Protein AF-A0A0F0G9Y6-F1 (afdb_monomer)

pLDDT: mean 87.24, std 10.96, range [54.53, 96.88]

Mean predicted aligned error: 10.03 Å

Foldseek 3Di:
DPDDPDPPDDDQDCDDPPDDNVVSNVRSVVVCVVVVNDDPVCVVCPPVPDDDDDDDDDPDPDDDPDDDPPPDPDDDDDD

Solvent-accessible surface area (backbone atoms only — not comparable to full-atom values): 5720 Å² total; per-residue (Å²): 140,86,78,81,88,59,92,82,72,82,89,63,59,55,66,56,92,99,52,62,55,71,61,31,35,52,50,24,52,50,54,41,43,76,71,66,46,90,70,65,63,64,70,75,42,58,94,66,81,73,72,93,72,93,67,83,72,83,84,73,87,81,75,89,90,69,89,75,84,75,84,70,84,77,76,84,84,82,129

Secondary structure (DSSP, 8-state):
------TT-----S--TTS-HHHHHHHHHHHHHHTT----HHHHHTTTT------PPP---------------------

Radius of gyration: 26.82 Å; Cα contacts (8 Å, |Δi|>4): 25; chains: 1; bounding box: 55×42×79 Å

Structure (mmCIF, N/CA/C/O backbone):
data_AF-A0A0F0G9Y6-F1
#
_entry.id   AF-A0A0F0G9Y6-F1
#
loop_
_atom_site.group_PDB
_atom_site.id
_atom_site.type_symbol
_atom_site.label_atom_id
_atom_site.label_alt_id
_atom_site.label_comp_id
_atom_site.label_asym_id
_atom_site.label_entity_id
_atom_site.label_seq_id
_atom_site.pdbx_PDB_ins_code
_atom_site.Cartn_x
_atom_site.Cartn_y
_atom_site.Cartn_z
_atom_site.occupancy
_atom_site.B_iso_or_equiv
_atom_site.auth_seq_id
_atom_site.auth_comp_id
_atom_site.auth_asym_id
_atom_site.auth_atom_id
_atom_site.pdbx_PDB_model_num
ATOM 1 N N . GLN A 1 1 ? -7.450 -23.425 11.411 1.00 54.53 1 GLN A N 1
ATOM 2 C CA . GLN A 1 1 ? -7.427 -22.984 10.003 1.00 54.53 1 GLN A CA 1
ATOM 3 C C . GLN A 1 1 ? -6.966 -24.189 9.217 1.00 54.53 1 GLN A C 1
ATOM 5 O O . GLN A 1 1 ? -5.781 -24.330 8.976 1.00 54.53 1 GLN A O 1
ATOM 10 N 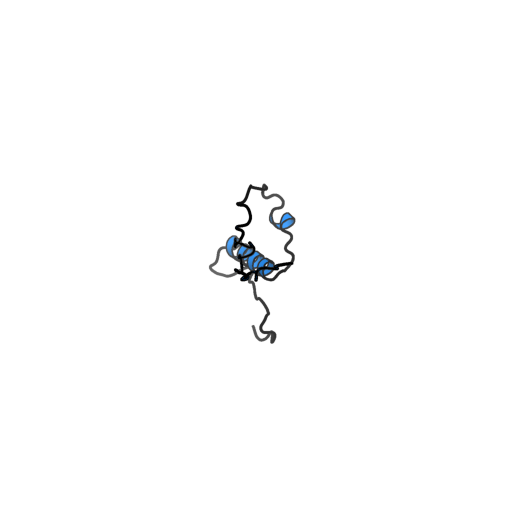N . ASP A 1 2 ? -7.915 -25.058 8.899 1.00 57.09 2 ASP A N 1
ATOM 11 C CA . ASP A 1 2 ? -7.725 -26.288 8.135 1.00 57.09 2 ASP A CA 1
ATOM 12 C C . ASP A 1 2 ? -8.860 -26.272 7.093 1.00 57.09 2 ASP A C 1
ATOM 14 O O . ASP A 1 2 ? -10.020 -26.244 7.489 1.00 57.09 2 ASP A O 1
ATOM 18 N N . CYS A 1 3 ? -8.682 -26.150 5.779 1.00 66.69 3 CYS A N 1
ATOM 19 C CA . CYS A 1 3 ? -7.492 -26.025 4.945 1.00 66.69 3 CYS A CA 1
ATOM 20 C C . CYS A 1 3 ? -7.893 -25.247 3.673 1.00 66.69 3 CYS A C 1
ATOM 22 O O . CYS A 1 3 ? -8.862 -25.617 3.015 1.00 66.69 3 CYS A O 1
ATOM 24 N N . VAL A 1 4 ? -7.136 -24.217 3.287 1.00 70.75 4 VAL A N 1
ATOM 25 C CA . VAL A 1 4 ? -7.046 -23.814 1.873 1.00 70.75 4 VAL A CA 1
ATOM 26 C C . VAL A 1 4 ? -5.840 -24.564 1.324 1.00 70.75 4 VAL A C 1
ATOM 28 O O . VAL A 1 4 ? -4.747 -24.444 1.868 1.00 70.75 4 VAL A O 1
ATOM 31 N N . THR A 1 5 ? -6.046 -25.395 0.307 1.00 65.69 5 THR A N 1
ATOM 32 C CA . THR A 1 5 ? -5.000 -26.239 -0.298 1.00 65.69 5 THR A CA 1
ATOM 33 C C . THR A 1 5 ? -4.151 -25.500 -1.328 1.00 65.69 5 THR A C 1
ATOM 35 O O . THR A 1 5 ? -3.148 -26.033 -1.798 1.00 65.69 5 THR A O 1
ATOM 38 N N . GLU A 1 6 ? -4.526 -24.272 -1.680 1.00 69.75 6 GLU A N 1
ATOM 39 C CA . GLU A 1 6 ? -3.773 -23.443 -2.609 1.00 69.75 6 GLU A CA 1
ATOM 40 C C . GLU A 1 6 ? -2.629 -22.717 -1.889 1.00 69.75 6 GLU A C 1
ATOM 42 O O . GLU A 1 6 ? -2.844 -21.880 -1.011 1.00 69.75 6 GLU A O 1
ATOM 47 N N . ALA A 1 7 ? -1.392 -23.015 -2.293 1.00 65.38 7 ALA A N 1
ATOM 48 C CA . ALA A 1 7 ? -0.176 -22.490 -1.668 1.00 65.38 7 ALA A CA 1
ATOM 49 C C . ALA A 1 7 ? -0.004 -20.959 -1.791 1.00 65.38 7 ALA A C 1
ATOM 51 O O . ALA A 1 7 ? 0.842 -20.380 -1.110 1.00 65.38 7 ALA A O 1
ATOM 52 N N . ALA A 1 8 ? -0.784 -20.295 -2.651 1.00 72.69 8 ALA A N 1
ATOM 53 C CA . ALA A 1 8 ? -0.688 -18.859 -2.914 1.00 72.69 8 ALA A CA 1
ATOM 54 C C . ALA A 1 8 ? -1.683 -17.997 -2.110 1.00 72.69 8 ALA A C 1
ATOM 56 O O . ALA A 1 8 ? -1.653 -16.769 -2.230 1.00 72.69 8 ALA A O 1
ATOM 57 N N . ALA A 1 9 ? -2.548 -18.599 -1.287 1.00 78.81 9 ALA A N 1
ATOM 58 C CA . ALA A 1 9 ? -3.543 -17.856 -0.520 1.00 78.81 9 ALA A CA 1
ATOM 59 C C . ALA A 1 9 ? -2.896 -16.972 0.566 1.00 78.81 9 ALA A C 1
ATOM 61 O O . ALA A 1 9 ? -2.082 -17.423 1.373 1.00 78.81 9 ALA A O 1
ATOM 62 N N . LEU A 1 10 ? -3.282 -15.693 0.606 1.00 84.62 10 LEU A N 1
ATOM 63 C CA . LEU A 1 10 ? -2.870 -14.745 1.641 1.00 84.62 10 LEU A CA 1
ATOM 64 C C . LEU A 1 10 ? -3.935 -14.679 2.744 1.00 84.62 10 LEU A C 1
ATOM 66 O O . LEU A 1 10 ? -5.097 -14.388 2.471 1.00 84.62 10 LEU A O 1
ATOM 70 N N . PHE A 1 11 ? -3.514 -14.837 3.999 1.00 89.62 11 PHE A N 1
ATOM 71 C CA . PHE A 1 11 ? -4.351 -14.577 5.171 1.00 89.62 11 PHE A CA 1
ATOM 72 C C . PHE A 1 11 ? -3.918 -13.275 5.848 1.00 89.62 1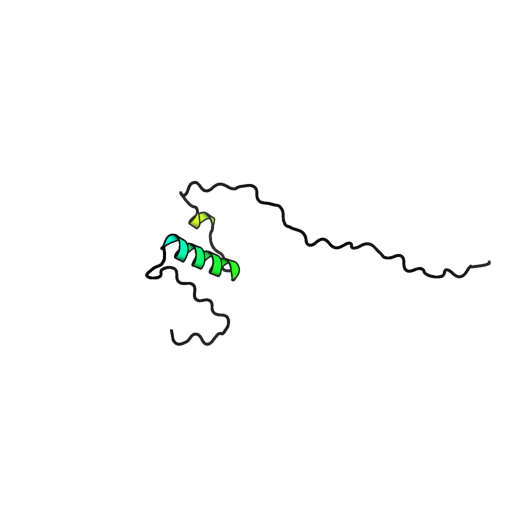1 PHE A C 1
ATOM 74 O O . PHE A 1 11 ? -2.842 -13.205 6.442 1.00 89.62 11 PHE A O 1
ATOM 81 N N . ALA A 1 12 ? -4.765 -12.251 5.764 1.00 92.88 12 ALA A N 1
ATOM 82 C CA . ALA A 1 12 ? -4.512 -10.923 6.315 1.00 92.88 12 ALA A CA 1
ATOM 83 C C . ALA A 1 12 ? -5.526 -10.610 7.436 1.00 92.88 12 ALA A C 1
ATOM 85 O O . ALA A 1 12 ? -6.680 -10.298 7.139 1.00 92.88 12 ALA A O 1
ATOM 86 N N . PRO A 1 13 ? -5.153 -10.723 8.727 1.00 93.69 13 PRO A N 1
ATOM 87 C CA . PRO A 1 13 ? -6.069 -10.433 9.826 1.00 93.69 13 PRO A CA 1
ATOM 88 C C . PRO A 1 13 ? -6.323 -8.927 9.931 1.00 93.69 13 PRO A C 1
ATOM 90 O O . PRO A 1 13 ? -5.378 -8.146 10.007 1.00 93.69 13 PRO A O 1
ATOM 93 N N . THR A 1 14 ? -7.589 -8.518 10.001 1.00 95.31 14 THR A N 1
ATOM 94 C CA . THR A 1 14 ? -7.973 -7.109 10.202 1.00 95.31 14 THR A CA 1
ATOM 95 C C . THR A 1 14 ? -7.938 -6.690 11.674 1.00 95.31 14 THR A C 1
ATOM 97 O O . THR A 1 14 ? -7.746 -5.513 11.965 1.00 95.31 14 THR A O 1
ATOM 100 N N . LEU A 1 15 ? -8.048 -7.649 12.601 1.00 96.31 15 LEU A N 1
ATOM 101 C CA . LEU A 1 15 ? -7.957 -7.460 14.051 1.00 96.31 15 LEU A CA 1
ATOM 102 C C . LEU A 1 15 ? -7.177 -8.607 14.699 1.00 96.31 15 LEU A C 1
ATOM 104 O O . LEU A 1 15 ? -7.230 -9.751 14.242 1.00 96.31 15 LEU A O 1
ATOM 108 N N . ARG A 1 16 ? -6.447 -8.309 15.780 1.00 93.38 16 ARG A N 1
ATOM 109 C CA . ARG A 1 16 ? -5.698 -9.311 16.546 1.00 93.38 16 ARG A CA 1
ATOM 110 C C . ARG A 1 16 ? -5.480 -8.859 17.986 1.00 93.38 16 ARG A C 1
ATOM 112 O O . ARG A 1 16 ? -5.008 -7.751 18.219 1.00 93.38 16 ARG A O 1
ATOM 119 N N . ALA A 1 17 ? -5.758 -9.746 18.941 1.00 94.81 17 ALA A N 1
ATOM 120 C CA . ALA A 1 17 ? -5.506 -9.483 20.354 1.00 94.81 17 ALA A CA 1
ATOM 121 C C . ALA A 1 17 ? -4.028 -9.127 20.605 1.00 94.81 17 ALA A C 1
ATOM 123 O O . ALA A 1 17 ? -3.121 -9.734 20.026 1.00 94.81 17 ALA A O 1
ATOM 124 N N . GLY A 1 18 ? -3.798 -8.129 21.461 1.00 94.75 18 GLY A N 1
ATOM 125 C CA . GLY A 1 18 ? -2.458 -7.649 21.804 1.00 94.75 18 GLY A CA 1
ATOM 126 C C . GLY A 1 18 ? -1.768 -6.822 20.713 1.00 94.75 18 GLY A C 1
ATOM 127 O O . GLY A 1 18 ? -0.557 -6.627 20.790 1.00 94.75 18 GLY A O 1
ATOM 128 N N . ARG A 1 19 ? -2.492 -6.350 19.687 1.00 94.25 19 ARG A N 1
ATOM 129 C CA . ARG A 1 19 ? -1.965 -5.426 18.670 1.00 94.25 19 ARG A CA 1
ATOM 130 C C . ARG A 1 19 ? -2.872 -4.205 18.509 1.00 94.25 19 ARG A C 1
ATOM 132 O O . ARG A 1 19 ? -4.088 -4.364 18.588 1.00 94.25 19 ARG A O 1
ATOM 139 N N . PRO A 1 20 ? -2.315 -3.009 18.238 1.00 96.88 20 PRO A N 1
ATOM 140 C CA . PRO A 1 20 ? -3.123 -1.840 17.916 1.00 96.88 20 PRO A CA 1
ATOM 141 C C . PRO A 1 20 ? -4.004 -2.093 16.690 1.00 96.88 20 PRO A C 1
ATOM 143 O O . PRO A 1 20 ? -3.538 -2.605 15.665 1.00 96.88 20 PRO A O 1
ATOM 146 N N . GLU A 1 21 ? -5.271 -1.701 16.782 1.00 95.69 21 GLU A N 1
ATOM 147 C CA . GLU A 1 21 ? -6.270 -1.921 15.731 1.00 95.69 21 GLU A CA 1
ATOM 148 C C . GLU A 1 21 ? -5.867 -1.223 14.428 1.00 95.69 21 GLU A C 1
ATOM 150 O O . GLU A 1 21 ? -5.781 -1.868 13.385 1.00 95.69 21 GLU A O 1
ATOM 155 N N . ALA A 1 22 ? -5.493 0.061 14.510 1.00 93.81 22 ALA A N 1
ATOM 156 C CA . ALA A 1 22 ? -5.070 0.868 13.365 1.00 93.81 22 ALA A CA 1
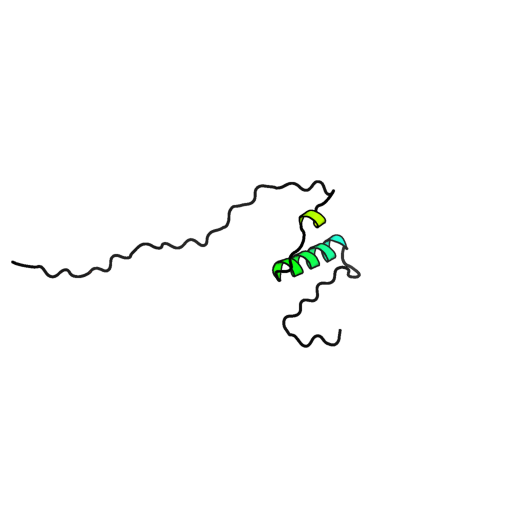ATOM 157 C C . ALA A 1 22 ? -3.878 0.251 12.613 1.00 93.81 22 ALA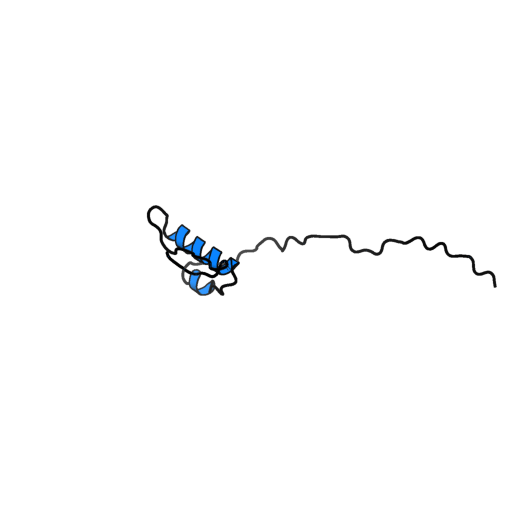 A C 1
ATOM 159 O O . ALA A 1 22 ? -3.866 0.192 11.384 1.00 93.81 22 ALA A O 1
ATOM 160 N N . GLN A 1 23 ? -2.885 -0.265 13.341 1.00 95.38 23 GLN A N 1
ATOM 161 C CA . GLN A 1 23 ? -1.735 -0.934 12.734 1.00 95.38 23 GLN A CA 1
ATOM 162 C C . GLN A 1 23 ? -2.140 -2.258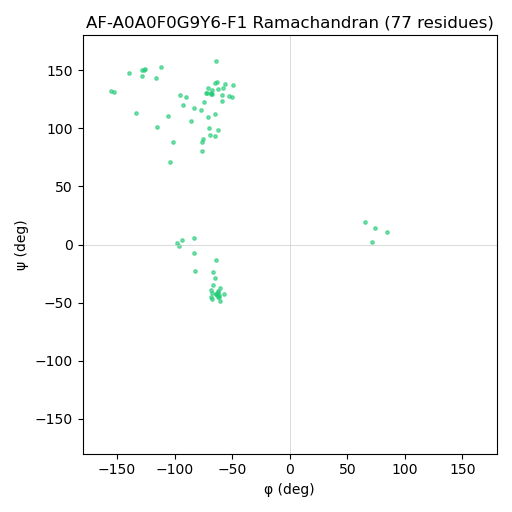 12.077 1.00 95.38 23 GLN A C 1
ATOM 164 O O . GLN A 1 23 ? -1.652 -2.597 11.000 1.00 95.38 23 GLN A O 1
ATOM 169 N N . THR A 1 24 ? -3.036 -3.012 12.713 1.00 96.88 24 THR A N 1
ATOM 170 C CA . THR A 1 24 ? -3.455 -4.328 12.221 1.00 96.88 24 THR A CA 1
ATOM 171 C C . THR A 1 24 ? -4.245 -4.194 10.920 1.00 96.88 24 THR A C 1
ATOM 173 O O . THR A 1 24 ? -3.904 -4.841 9.930 1.00 96.88 24 THR A O 1
ATOM 176 N N . VAL A 1 25 ? -5.216 -3.278 10.873 1.00 95.50 25 VAL A N 1
ATOM 177 C CA . VAL A 1 25 ? -6.031 -3.049 9.674 1.00 95.50 25 VAL A CA 1
ATOM 178 C C . VAL A 1 25 ? -5.224 -2.447 8.519 1.00 95.50 25 VAL A C 1
ATOM 180 O O . VAL A 1 25 ? -5.346 -2.907 7.385 1.00 95.50 25 VAL A O 1
ATOM 183 N N . THR A 1 26 ? -4.333 -1.482 8.779 1.00 95.19 26 THR A N 1
ATOM 184 C CA . THR A 1 26 ? -3.488 -0.889 7.723 1.00 95.19 26 THR A CA 1
ATOM 185 C C . THR A 1 26 ? -2.489 -1.894 7.156 1.00 95.19 26 THR A C 1
ATOM 187 O O . THR A 1 26 ? -2.255 -1.913 5.948 1.00 95.19 26 THR A O 1
ATOM 190 N N . THR A 1 27 ? -1.963 -2.795 7.992 1.00 95.94 27 THR A N 1
ATOM 191 C CA . THR A 1 27 ? -1.111 -3.902 7.534 1.00 95.94 27 THR A CA 1
ATOM 192 C C . THR A 1 27 ? -1.884 -4.858 6.626 1.00 95.94 27 THR A C 1
ATOM 194 O O . THR A 1 27 ? -1.364 -5.257 5.586 1.00 95.94 27 THR A O 1
ATOM 197 N N . ALA A 1 28 ? -3.131 -5.197 6.968 1.00 95.75 28 ALA A N 1
ATOM 198 C CA . ALA A 1 28 ? -3.964 -6.057 6.130 1.00 95.75 28 ALA A CA 1
ATOM 199 C C . ALA A 1 28 ? -4.260 -5.422 4.757 1.00 95.75 28 ALA A C 1
ATOM 201 O O . ALA A 1 28 ? -4.120 -6.086 3.729 1.00 95.75 28 ALA A O 1
ATOM 202 N N . LEU A 1 29 ? -4.581 -4.122 4.724 1.00 95.81 29 LEU A N 1
ATOM 203 C CA . LEU A 1 29 ? -4.781 -3.372 3.476 1.00 95.81 29 LEU A CA 1
ATOM 204 C C . LEU A 1 29 ? -3.506 -3.318 2.623 1.00 95.81 29 LEU A C 1
ATOM 206 O O . LEU A 1 29 ? -3.567 -3.496 1.404 1.00 95.81 29 LEU A O 1
ATOM 210 N N . ALA A 1 30 ? -2.343 -3.125 3.251 1.00 94.75 30 ALA A N 1
ATOM 211 C CA . ALA A 1 30 ? -1.057 -3.146 2.560 1.00 94.75 30 ALA A CA 1
ATOM 212 C C . ALA A 1 30 ? -0.778 -4.520 1.930 1.00 94.75 30 ALA A C 1
ATOM 214 O O . ALA A 1 30 ? -0.402 -4.597 0.761 1.00 94.75 30 ALA A O 1
ATOM 215 N N . GLN A 1 31 ? -1.019 -5.610 2.667 1.00 95.25 31 GLN A N 1
ATOM 216 C CA . GLN A 1 31 ? -0.842 -6.970 2.153 1.00 95.25 31 GLN A CA 1
ATOM 217 C C . GLN A 1 31 ? -1.767 -7.261 0.961 1.00 95.25 31 GLN A C 1
ATOM 219 O O . GLN A 1 31 ? -1.308 -7.813 -0.039 1.00 95.25 31 GLN A O 1
ATOM 224 N N . ALA A 1 32 ? -3.039 -6.854 1.034 1.00 93.50 32 ALA A N 1
ATOM 225 C CA . ALA A 1 32 ? -3.988 -7.001 -0.070 1.00 93.50 32 ALA A CA 1
ATOM 226 C C . ALA A 1 32 ? -3.533 -6.221 -1.317 1.00 93.50 32 ALA A C 1
ATOM 228 O O . ALA A 1 32 ? -3.501 -6.766 -2.421 1.00 93.50 32 ALA A O 1
ATOM 229 N N . SER A 1 33 ? -3.094 -4.975 -1.129 1.00 93.31 33 SER A N 1
ATOM 230 C CA . SER A 1 33 ? -2.645 -4.099 -2.219 1.00 93.31 33 SER A CA 1
AT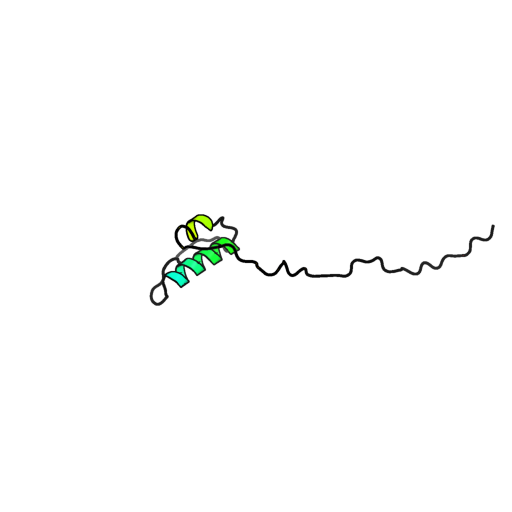OM 231 C C . SER A 1 33 ? -1.402 -4.637 -2.930 1.00 93.31 33 SER A C 1
ATOM 233 O O . SER A 1 33 ? -1.346 -4.649 -4.156 1.00 93.31 33 SER A O 1
ATOM 235 N N . VAL A 1 34 ? -0.420 -5.149 -2.178 1.00 94.31 34 VAL A N 1
ATOM 236 C CA . VAL A 1 34 ? 0.795 -5.775 -2.739 1.00 94.31 34 VAL A CA 1
ATOM 237 C C . VAL A 1 34 ? 0.467 -7.048 -3.525 1.00 94.31 34 VAL A C 1
ATOM 239 O O . VAL A 1 34 ? 1.167 -7.384 -4.477 1.00 94.31 34 VAL A O 1
ATOM 242 N N . ARG A 1 35 ? -0.613 -7.750 -3.165 1.00 91.81 35 ARG A N 1
ATOM 243 C CA . ARG A 1 35 ? -1.121 -8.913 -3.908 1.00 91.81 35 ARG A CA 1
ATOM 244 C C . ARG A 1 35 ? -2.010 -8.543 -5.101 1.00 91.81 35 ARG A C 1
ATOM 246 O O . ARG A 1 35 ? -2.541 -9.442 -5.742 1.00 91.81 35 ARG A O 1
ATOM 253 N N . GLY A 1 36 ? -2.146 -7.255 -5.421 1.00 91.81 36 GLY A N 1
ATOM 254 C CA . GLY A 1 36 ? -2.898 -6.781 -6.584 1.00 91.81 36 GLY A CA 1
ATOM 255 C C . GLY A 1 36 ? -4.402 -6.642 -6.353 1.00 91.81 36 GLY A C 1
ATOM 256 O O . GLY A 1 36 ? -5.141 -6.428 -7.311 1.00 91.81 36 GLY A O 1
ATOM 257 N N . VAL A 1 37 ? -4.877 -6.737 -5.107 1.00 92.75 37 VAL A N 1
ATOM 258 C CA . VAL A 1 37 ? -6.276 -6.434 -4.788 1.00 92.75 37 VAL A CA 1
ATOM 259 C C . VAL A 1 37 ? -6.504 -4.934 -4.962 1.00 92.75 37 VAL A C 1
ATOM 261 O O . VAL A 1 37 ? -5.759 -4.116 -4.418 1.00 92.75 37 VAL A O 1
ATOM 264 N N . ALA A 1 38 ? -7.549 -4.568 -5.705 1.00 93.12 38 ALA A N 1
ATOM 265 C CA . ALA A 1 38 ? -7.948 -3.179 -5.874 1.00 93.12 38 ALA A CA 1
ATOM 266 C C . ALA A 1 38 ? -8.522 -2.635 -4.557 1.00 93.12 38 ALA A C 1
ATOM 268 O O . ALA A 1 38 ? -9.671 -2.896 -4.206 1.00 93.12 38 ALA A O 1
ATOM 269 N N . VAL A 1 39 ? -7.702 -1.889 -3.818 1.00 93.69 39 VAL A N 1
ATOM 270 C CA . VAL A 1 39 ? -8.126 -1.162 -2.619 1.00 93.69 39 VAL A CA 1
ATOM 271 C C . VAL A 1 39 ? -8.578 0.237 -3.021 1.00 93.69 39 VAL A C 1
ATOM 273 O O . VAL A 1 39 ? -7.834 0.978 -3.667 1.00 93.69 39 VAL A O 1
ATOM 276 N N . ASP A 1 40 ? -9.789 0.616 -2.615 1.00 94.06 40 ASP A N 1
ATOM 277 C CA . ASP A 1 40 ? -10.270 1.987 -2.765 1.00 94.06 40 ASP A CA 1
ATOM 278 C C . ASP A 1 40 ? -9.617 2.902 -1.718 1.00 94.06 40 ASP A C 1
ATOM 280 O O . ASP A 1 40 ? -10.109 3.089 -0.604 1.00 94.06 40 ASP A O 1
ATOM 284 N N . TRP A 1 41 ? -8.483 3.493 -2.090 1.00 92.56 41 TRP A N 1
ATOM 285 C CA . TRP A 1 41 ? -7.769 4.442 -1.239 1.00 92.56 41 TRP A CA 1
ATOM 286 C C . TRP A 1 41 ? -8.539 5.745 -0.998 1.00 92.56 41 TRP A C 1
ATOM 288 O O . TRP A 1 41 ? -8.291 6.403 0.010 1.00 92.56 41 TRP A O 1
ATOM 298 N N . GLN A 1 42 ? -9.477 6.128 -1.873 1.00 92.75 42 GLN A N 1
ATOM 299 C CA . GLN A 1 42 ? -10.308 7.313 -1.640 1.00 92.75 42 GLN A CA 1
ATOM 300 C C . GLN A 1 42 ? -11.252 7.068 -0.464 1.00 92.75 42 GLN A C 1
ATOM 302 O O . GLN A 1 42 ? -11.331 7.907 0.430 1.00 92.75 42 GLN A O 1
ATOM 307 N N . ALA A 1 43 ? -11.896 5.897 -0.416 1.00 93.38 43 ALA A N 1
ATOM 308 C CA . ALA A 1 43 ? -12.738 5.504 0.711 1.00 93.38 43 ALA A CA 1
ATOM 309 C C . ALA A 1 43 ? -11.944 5.399 2.023 1.00 93.38 43 ALA A C 1
ATOM 311 O O . ALA A 1 43 ? -12.415 5.859 3.061 1.00 93.38 43 ALA A O 1
ATOM 312 N N . VAL A 1 44 ? -10.719 4.861 1.978 1.00 92.12 44 VAL A N 1
ATOM 313 C CA . VAL A 1 44 ? -9.842 4.752 3.161 1.00 92.12 44 VAL A CA 1
ATOM 314 C C . VAL A 1 44 ? -9.511 6.123 3.763 1.00 92.12 44 VAL A C 1
ATOM 316 O O . VAL A 1 44 ? -9.449 6.261 4.982 1.00 92.12 44 VAL A O 1
ATOM 319 N N . PHE A 1 45 ? -9.310 7.144 2.927 1.00 92.69 45 PHE A N 1
ATOM 320 C CA . PHE A 1 45 ? -8.946 8.492 3.374 1.00 92.69 45 PHE A CA 1
ATOM 321 C C . PHE A 1 45 ? -10.130 9.470 3.471 1.00 92.69 45 PHE A C 1
ATOM 323 O O . PHE A 1 45 ? -9.937 10.637 3.836 1.00 92.69 45 PHE A O 1
ATOM 330 N N . ALA A 1 46 ? -11.354 9.027 3.174 1.00 93.38 46 ALA A N 1
ATOM 331 C CA . ALA A 1 46 ? -12.542 9.871 3.191 1.00 93.38 46 ALA A CA 1
ATOM 332 C C . ALA A 1 46 ? -12.766 10.497 4.581 1.00 93.38 46 ALA A C 1
ATOM 334 O O . ALA A 1 46 ? -12.744 9.824 5.610 1.00 93.38 46 ALA A O 1
ATOM 335 N N . GLY A 1 47 ? -12.954 11.819 4.622 1.00 93.00 47 GLY A N 1
ATOM 336 C CA . GLY A 1 47 ? -13.184 12.560 5.869 1.00 93.00 47 GLY A CA 1
ATOM 337 C C . GLY A 1 47 ? -11.966 12.691 6.796 1.00 93.00 47 GLY A C 1
ATOM 338 O O . GLY A 1 47 ? -12.097 13.288 7.858 1.00 93.00 47 GLY A O 1
ATOM 339 N N . GLN A 1 48 ? -10.785 12.188 6.410 1.00 88.62 48 GLN A N 1
ATOM 340 C CA . GLN A 1 48 ? -9.565 12.224 7.237 1.00 88.62 48 GLN A CA 1
ATOM 341 C C . GLN A 1 48 ? -8.655 13.435 6.958 1.00 88.62 48 GLN A C 1
ATOM 343 O O . GLN A 1 48 ? -7.553 13.521 7.492 1.00 88.62 48 GLN A O 1
ATOM 348 N N . GLY A 1 49 ? -9.069 14.363 6.086 1.00 90.81 49 GLY A N 1
ATOM 349 C CA . GLY A 1 49 ? -8.257 15.532 5.718 1.00 90.81 49 GLY A CA 1
ATOM 350 C C . GLY A 1 49 ? -6.960 15.189 4.970 1.00 90.81 49 GLY A C 1
ATOM 351 O O . GLY A 1 49 ? -6.035 16.001 4.932 1.00 90.81 49 GLY A O 1
ATOM 352 N N . ALA A 1 50 ? -6.868 13.990 4.385 1.00 91.38 50 ALA A N 1
ATOM 353 C CA . ALA A 1 50 ? -5.703 13.576 3.615 1.00 91.38 50 ALA A CA 1
ATOM 354 C C . ALA A 1 50 ? -5.517 14.469 2.379 1.00 91.38 50 ALA A C 1
ATOM 356 O O . ALA A 1 50 ? -6.473 14.809 1.681 1.00 91.38 50 ALA A O 1
ATOM 357 N N . ARG A 1 51 ? -4.263 14.817 2.083 1.00 92.19 51 ARG A N 1
ATOM 358 C CA . ARG A 1 51 ? -3.881 15.614 0.911 1.00 92.19 51 ARG A CA 1
ATOM 359 C C . ARG A 1 51 ? -2.821 14.889 0.098 1.00 92.19 51 ARG A C 1
ATOM 361 O O . ARG A 1 51 ? -2.006 14.153 0.651 1.00 92.19 51 ARG A O 1
ATOM 368 N N . ARG A 1 52 ? -2.798 15.142 -1.211 1.00 92.19 52 ARG A N 1
ATOM 369 C CA . ARG A 1 52 ? -1.676 14.724 -2.059 1.00 92.19 52 ARG A CA 1
ATOM 370 C C . ARG A 1 52 ? -0.421 15.483 -1.626 1.00 92.19 52 ARG A C 1
ATOM 372 O O . ARG A 1 52 ? -0.486 16.670 -1.302 1.00 92.19 52 ARG A O 1
ATOM 379 N N . VAL A 1 53 ? 0.698 14.775 -1.599 1.00 94.62 53 VAL A N 1
ATOM 380 C CA . VAL A 1 53 ? 2.023 15.320 -1.298 1.00 94.62 53 VAL A CA 1
ATOM 381 C C . VAL A 1 53 ? 2.971 14.932 -2.420 1.00 94.62 53 VAL A C 1
ATOM 383 O O . VAL A 1 53 ? 2.783 13.885 -3.045 1.00 94.62 53 VAL A O 1
ATOM 386 N N . ASP A 1 54 ? 3.974 15.766 -2.665 1.00 95.06 54 ASP A N 1
ATOM 387 C CA . ASP A 1 54 ? 5.019 15.438 -3.624 1.00 95.06 54 ASP A CA 1
ATOM 388 C C . ASP A 1 54 ? 5.864 14.286 -3.080 1.00 95.06 54 ASP A C 1
ATOM 390 O O . ASP A 1 54 ? 6.298 14.292 -1.925 1.00 95.06 54 ASP A O 1
ATOM 394 N N . LEU A 1 55 ? 6.068 13.276 -3.920 1.00 94.94 55 LEU A N 1
ATOM 395 C CA . LEU A 1 55 ? 6.903 12.122 -3.620 1.00 94.94 55 LEU A CA 1
ATOM 396 C C . LEU A 1 55 ? 8.148 12.158 -4.506 1.00 94.94 55 LEU A C 1
ATOM 398 O O . LEU A 1 55 ? 8.087 12.695 -5.617 1.00 94.94 55 LEU A O 1
ATOM 402 N N . PRO A 1 56 ? 9.270 11.569 -4.051 1.00 95.00 56 PRO A N 1
ATOM 403 C CA . PRO A 1 56 ? 10.416 11.345 -4.916 1.00 95.00 56 PRO 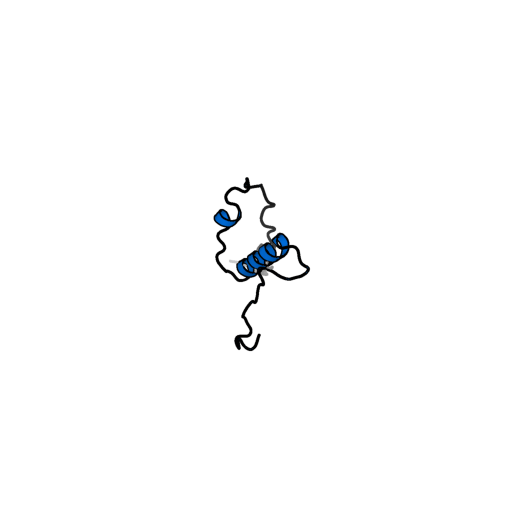A CA 1
ATOM 404 C C . PRO A 1 56 ? 9.979 10.684 -6.221 1.00 95.00 56 PRO A C 1
ATOM 406 O O . PRO A 1 56 ? 9.152 9.766 -6.228 1.00 95.00 56 PRO A O 1
ATOM 409 N N . THR A 1 57 ? 10.535 11.161 -7.331 1.00 92.44 57 THR A N 1
ATOM 410 C CA . THR A 1 57 ? 10.296 10.535 -8.626 1.00 92.44 57 THR A CA 1
ATOM 411 C C . THR A 1 57 ? 10.870 9.122 -8.636 1.00 92.44 57 THR A C 1
ATOM 413 O O . THR A 1 57 ? 11.736 8.764 -7.833 1.00 92.44 57 THR A O 1
ATOM 416 N N . TYR A 1 58 ? 10.348 8.295 -9.539 1.00 93.44 58 TYR A N 1
ATOM 417 C CA . TYR A 1 58 ? 10.770 6.909 -9.679 1.00 93.44 58 TYR A CA 1
ATOM 418 C C . TYR A 1 58 ? 12.299 6.800 -9.783 1.00 93.44 58 TYR A C 1
ATOM 420 O O . TYR A 1 58 ? 12.929 7.434 -10.633 1.00 93.44 58 TYR A O 1
ATOM 428 N N . ALA A 1 59 ? 12.893 5.967 -8.930 1.00 94.00 59 ALA A N 1
ATOM 429 C CA . ALA A 1 59 ? 14.325 5.708 -8.937 1.00 94.00 59 ALA A CA 1
ATOM 430 C C . ALA A 1 59 ? 14.680 4.774 -10.103 1.00 94.00 59 ALA A C 1
ATOM 432 O O . ALA A 1 59 ? 14.813 3.563 -9.929 1.00 94.00 59 ALA A O 1
ATOM 433 N N . PHE A 1 60 ? 14.802 5.336 -11.310 1.00 94.88 60 PHE A N 1
ATOM 434 C CA . PHE A 1 60 ? 15.182 4.574 -12.498 1.00 94.88 60 PHE A CA 1
ATOM 435 C C . PHE A 1 60 ? 16.477 3.792 -12.259 1.00 94.88 60 PHE A C 1
ATOM 437 O O . PHE A 1 60 ? 17.504 4.367 -11.890 1.00 94.88 60 PHE A O 1
ATOM 444 N N . GLN A 1 61 ? 16.446 2.489 -12.540 1.00 95.12 61 GLN A N 1
ATOM 445 C CA . GLN A 1 61 ? 17.650 1.666 -12.610 1.00 95.12 61 GLN A CA 1
ATOM 446 C C . GLN A 1 61 ? 18.372 1.964 -13.927 1.00 95.12 61 GLN A C 1
ATOM 448 O O . GLN A 1 61 ? 18.092 1.376 -14.969 1.00 95.12 61 GLN A O 1
ATOM 453 N N . ARG A 1 62 ? 19.250 2.967 -13.895 1.00 92.69 62 ARG A N 1
ATOM 454 C CA . ARG A 1 62 ? 19.928 3.492 -15.084 1.00 92.69 62 ARG A CA 1
ATOM 455 C C . ARG A 1 62 ? 20.991 2.511 -15.569 1.00 92.69 62 ARG A C 1
ATOM 457 O O . ARG A 1 62 ? 21.859 2.112 -14.801 1.00 92.69 62 ARG A O 1
ATOM 464 N N . GLN A 1 63 ? 20.966 2.210 -16.860 1.00 94.12 63 GLN A N 1
ATOM 465 C CA . GLN A 1 63 ? 22.059 1.543 -17.559 1.00 94.12 63 GLN A CA 1
ATOM 466 C C . GLN A 1 63 ? 22.420 2.346 -18.811 1.00 94.12 63 GLN A C 1
ATOM 468 O O . GLN A 1 63 ? 21.583 3.063 -19.367 1.00 94.12 63 GLN A O 1
ATOM 473 N N . HIS A 1 64 ? 23.687 2.279 -19.210 1.00 90.88 64 HIS A N 1
ATOM 474 C CA . HIS A 1 64 ? 24.189 2.982 -20.382 1.00 90.88 64 HIS A CA 1
ATOM 475 C C . HIS A 1 64 ? 23.935 2.125 -21.624 1.00 90.88 64 HIS A C 1
ATOM 477 O O . HIS A 1 64 ? 24.610 1.125 -21.836 1.00 90.88 64 HIS A O 1
ATOM 483 N N . TYR A 1 65 ? 22.958 2.516 -22.436 1.00 89.19 65 TYR A N 1
ATOM 484 C CA . TYR A 1 65 ? 22.607 1.818 -23.673 1.00 89.19 65 TYR A CA 1
ATOM 485 C C . TYR A 1 65 ? 23.123 2.599 -24.884 1.00 89.19 65 TYR A C 1
ATOM 487 O O . TYR A 1 65 ? 22.345 3.212 -25.612 1.00 89.19 65 TYR A O 1
ATOM 495 N N . TRP A 1 66 ? 24.443 2.612 -25.074 1.00 91.38 66 TRP A N 1
ATOM 496 C CA . TRP A 1 66 ? 25.076 3.209 -26.252 1.00 91.38 66 TRP A CA 1
ATOM 497 C C . TRP A 1 66 ? 25.790 2.132 -27.068 1.00 91.38 66 TRP A C 1
ATOM 499 O O . TRP A 1 66 ? 26.364 1.223 -26.469 1.00 91.38 66 TRP A O 1
ATOM 509 N N . PRO A 1 67 ? 25.777 2.205 -28.411 1.00 86.19 67 PRO A N 1
ATOM 510 C CA . PRO A 1 67 ? 26.512 1.257 -29.235 1.00 86.19 67 PRO A CA 1
ATOM 511 C C . PRO A 1 67 ? 28.007 1.290 -28.905 1.00 86.19 67 PRO A C 1
ATOM 513 O O . PRO A 1 67 ? 28.654 2.337 -29.006 1.00 86.19 67 PRO A O 1
ATOM 516 N N . GLU A 1 68 ? 28.567 0.140 -28.539 1.00 81.75 68 GLU A N 1
ATOM 517 C CA . GLU A 1 68 ? 30.014 -0.017 -28.459 1.00 81.75 68 GLU A CA 1
ATOM 518 C C . GLU A 1 68 ? 30.589 -0.017 -29.875 1.00 81.75 68 GLU A C 1
ATOM 520 O O . GLU A 1 68 ? 30.070 -0.663 -30.791 1.00 81.75 68 GLU A O 1
ATOM 525 N N . ARG A 1 69 ? 31.670 0.738 -30.076 1.00 76.81 69 ARG A N 1
ATOM 526 C CA . ARG A 1 69 ? 32.407 0.707 -31.336 1.00 76.81 69 ARG A CA 1
ATOM 527 C C . ARG A 1 69 ? 33.101 -0.643 -31.444 1.00 76.81 69 ARG A C 1
ATOM 529 O O . ARG A 1 69 ? 34.214 -0.807 -30.956 1.00 76.81 69 ARG A O 1
ATOM 536 N N . VAL A 1 70 ? 32.462 -1.593 -32.114 1.00 75.06 70 VAL A N 1
ATOM 537 C CA . VAL A 1 70 ? 33.168 -2.762 -32.629 1.00 75.06 70 VAL A CA 1
ATOM 538 C C . VAL A 1 70 ? 34.139 -2.238 -33.681 1.00 75.06 70 VAL A C 1
ATOM 540 O O . VAL A 1 70 ? 33.722 -1.691 -34.702 1.00 75.06 70 VAL A O 1
ATOM 543 N N . SER A 1 71 ? 35.441 -2.328 -33.408 1.00 71.19 71 SER A N 1
ATOM 544 C CA . SER A 1 71 ? 36.471 -2.026 -34.396 1.00 71.19 71 SER A CA 1
ATOM 545 C C . SER A 1 71 ? 36.371 -3.058 -35.515 1.00 71.19 71 SER A C 1
ATOM 547 O O . SER A 1 71 ? 36.921 -4.153 -35.419 1.00 71.19 71 SER A O 1
ATOM 549 N N . VAL A 1 72 ? 35.630 -2.727 -36.567 1.00 72.94 72 VAL A N 1
ATOM 550 C CA . VAL A 1 72 ? 35.706 -3.462 -37.823 1.00 72.94 72 VAL A CA 1
ATOM 551 C C . VAL A 1 72 ? 36.987 -2.991 -38.496 1.00 72.94 72 VAL A C 1
ATOM 553 O O . VAL A 1 72 ? 37.115 -1.808 -38.814 1.00 72.94 72 VAL A O 1
ATOM 556 N N . THR A 1 73 ? 37.954 -3.891 -38.677 1.00 72.69 73 THR A N 1
ATOM 557 C CA . THR A 1 73 ? 39.102 -3.630 -39.549 1.00 72.69 73 THR A CA 1
ATOM 558 C C . THR A 1 73 ? 38.556 -3.429 -40.959 1.00 72.69 73 THR A C 1
ATOM 560 O O . THR A 1 73 ? 38.218 -4.392 -41.643 1.00 72.69 73 THR A O 1
ATOM 563 N N . ALA A 1 74 ? 38.392 -2.174 -41.369 1.00 71.06 74 ALA A N 1
ATOM 564 C CA . ALA A 1 74 ? 38.028 -1.840 -42.733 1.00 71.06 74 ALA A CA 1
ATOM 565 C C . ALA A 1 74 ? 39.248 -2.129 -43.620 1.00 71.06 74 ALA A C 1
ATOM 567 O O . ALA A 1 74 ? 40.276 -1.465 -43.496 1.00 71.06 74 ALA A O 1
ATOM 568 N N . GLY 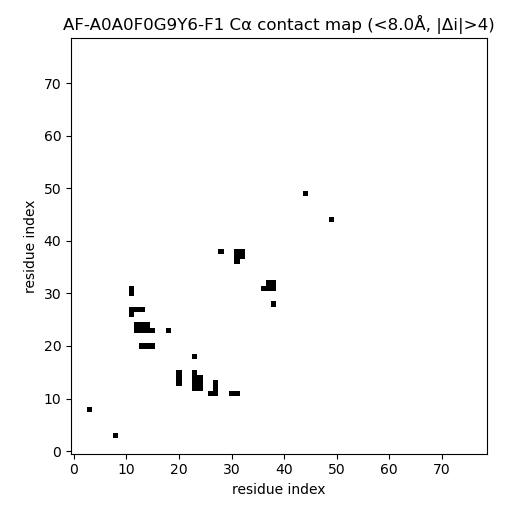A 1 75 ? 39.157 -3.168 -44.453 1.00 73.50 75 GLY A N 1
ATOM 569 C CA . GLY A 1 75 ? 40.112 -3.394 -45.533 1.00 73.50 75 GLY A CA 1
ATOM 570 C C . GLY A 1 75 ? 39.964 -2.289 -46.576 1.00 73.50 75 GLY A C 1
ATOM 571 O O . GLY A 1 75 ? 38.842 -1.941 -46.942 1.00 73.50 75 GLY A O 1
ATOM 572 N N . ASP A 1 76 ? 41.089 -1.720 -46.997 1.00 78.25 76 ASP A N 1
ATOM 573 C CA . ASP A 1 76 ? 41.140 -0.643 -47.984 1.00 78.25 76 ASP A CA 1
ATOM 574 C C . ASP A 1 76 ? 40.568 -1.119 -49.333 1.00 78.25 76 ASP A C 1
ATOM 576 O O . ASP A 1 76 ? 40.889 -2.217 -49.795 1.00 78.25 76 ASP A O 1
ATOM 580 N N . VAL A 1 77 ? 39.702 -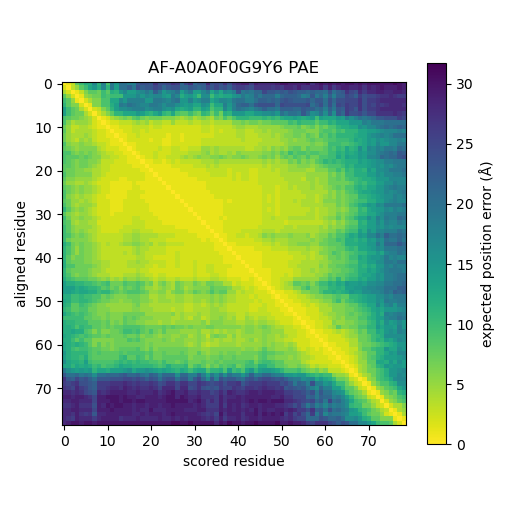0.314 -49.954 1.00 72.62 77 VAL A N 1
ATOM 581 C CA . VAL A 1 77 ? 39.138 -0.601 -51.282 1.00 72.62 77 VAL A CA 1
ATOM 582 C C . VAL A 1 77 ? 39.896 0.253 -52.285 1.00 72.62 77 VAL A C 1
ATOM 584 O O . VAL A 1 77 ? 39.507 1.378 -52.594 1.00 72.62 77 VAL A O 1
ATOM 587 N N . THR A 1 78 ? 41.002 -0.282 -52.789 1.00 74.38 78 THR A N 1
ATOM 588 C CA . THR A 1 78 ? 41.701 0.298 -53.936 1.00 74.38 78 THR A CA 1
ATOM 589 C C . THR A 1 78 ? 40.910 0.002 -55.212 1.00 74.38 78 THR A C 1
ATOM 591 O O . THR A 1 78 ? 40.632 -1.166 -55.498 1.00 74.38 78 THR A O 1
ATOM 594 N N . ALA A 1 79 ? 40.530 1.070 -55.921 1.00 56.59 79 ALA A N 1
ATOM 595 C CA . ALA A 1 79 ? 39.824 1.068 -57.205 1.00 56.59 79 ALA A CA 1
ATOM 596 C C . ALA A 1 79 ? 40.735 0.732 -58.395 1.00 56.59 79 ALA A C 1
ATOM 598 O O . ALA A 1 79 ? 41.951 1.024 -58.307 1.00 56.59 79 ALA A O 1
#

Sequence (79 aa):
QDCVTEAAALFAPTLRAGRPEAQTVTTALAQASVRGVAVDWQAVFAGQGARRVDLPTYAFQRQHYWPERVSVTAGDVTA